Protein AF-A0A3M1YW99-F1 (afdb_monomer_lite)

pLDDT: mean 87.73, std 12.82, range [47.09, 98.75]

Foldseek 3Di:
DVVVVVVVVVVVVPVVVVVVVVPPDDDDDDDDDAAADDPCNDPQQQQDDWDDDPQKIKRDHPCQCVQDDPQANGWIWIDGNVLVVVQVPDPDDDHHYTDIDGHHDDPCPDD

Secondary structure (DSSP, 8-state):
-HHHHHHHHHHHHHHHHHHHTTS-PPPP-------B-SGGGSGGG-EEEEEEETTEEEEEES-GGGG--TT-SEEEEEEEHHHHHHHHH-SSPPPB-PEEEEE--------

Radius of gyration: 24.54 Å; chains: 1; bounding box: 73×22×50 Å

Structure (mmCIF, N/CA/C/O backbone):
data_AF-A0A3M1YW99-F1
#
_entry.id   AF-A0A3M1YW99-F1
#
loop_
_atom_site.group_PDB
_atom_site.id
_atom_site.type_symbol
_atom_site.label_atom_id
_atom_site.label_alt_id
_atom_site.label_comp_id
_atom_site.label_asym_id
_atom_site.label_entity_id
_atom_site.label_seq_id
_atom_site.pdbx_PDB_ins_code
_atom_site.Cartn_x
_atom_site.Cartn_y
_atom_site.Cartn_z
_atom_site.occupancy
_atom_site.B_iso_or_equiv
_atom_site.auth_seq_id
_atom_site.auth_comp_id
_atom_site.auth_asym_id
_atom_site.auth_atom_id
_atom_site.pdbx_PDB_model_num
ATOM 1 N N . MET A 1 1 ? -63.601 12.132 16.369 1.00 68.62 1 MET A N 1
ATOM 2 C CA . MET A 1 1 ? -62.369 11.881 17.157 1.00 68.62 1 MET A CA 1
ATOM 3 C C . MET A 1 1 ? -61.505 10.776 16.558 1.00 68.62 1 MET A C 1
ATOM 5 O O . MET A 1 1 ? -60.340 11.041 16.300 1.00 68.62 1 MET A O 1
ATOM 9 N N . LEU A 1 2 ? -62.066 9.606 16.233 1.00 75.00 2 LEU A N 1
ATOM 10 C CA . LEU A 1 2 ? -61.324 8.434 15.735 1.00 75.00 2 LEU A CA 1
ATOM 11 C C . LEU A 1 2 ? -60.402 8.700 14.522 1.00 75.00 2 LEU A C 1
ATOM 13 O O . LEU A 1 2 ? -59.249 8.294 14.522 1.00 75.00 2 LEU A O 1
ATOM 17 N N . ARG A 1 3 ? -60.858 9.473 13.526 1.00 73.31 3 ARG A N 1
ATOM 18 C CA . ARG A 1 3 ? -60.071 9.802 12.319 1.00 73.31 3 ARG A CA 1
ATOM 19 C C . ARG A 1 3 ? -58.849 10.697 12.592 1.00 73.31 3 ARG A C 1
ATOM 21 O O . ARG A 1 3 ? -57.846 10.569 11.905 1.00 73.31 3 ARG A O 1
ATOM 28 N N . LYS A 1 4 ? -58.919 11.575 13.604 1.00 69.69 4 LYS A N 1
ATOM 29 C CA . LYS A 1 4 ? -57.781 12.412 14.035 1.00 69.69 4 LYS A CA 1
ATOM 30 C C . LYS A 1 4 ? -56.758 11.593 14.829 1.00 69.69 4 LYS A C 1
ATOM 32 O O . LYS A 1 4 ? -55.565 11.775 14.637 1.00 69.69 4 LYS A O 1
ATOM 37 N N . VAL A 1 5 ? -57.236 10.662 15.659 1.00 75.94 5 VAL A N 1
ATOM 38 C CA . VAL A 1 5 ? -56.394 9.712 16.410 1.00 75.94 5 VAL A CA 1
ATOM 39 C C . VAL A 1 5 ? -55.662 8.761 15.460 1.00 75.94 5 VAL A C 1
ATOM 41 O O . VAL A 1 5 ? -54.467 8.546 15.610 1.00 75.94 5 VAL A O 1
ATOM 44 N N . MET A 1 6 ? -56.348 8.262 14.429 1.00 74.25 6 MET A N 1
ATOM 45 C CA . MET A 1 6 ? -55.749 7.395 13.413 1.00 74.25 6 MET A CA 1
ATOM 46 C C . MET A 1 6 ? -54.696 8.126 12.567 1.00 74.25 6 MET A C 1
ATOM 48 O O . MET A 1 6 ? -53.643 7.565 12.296 1.00 74.25 6 MET A O 1
ATOM 52 N N . LEU A 1 7 ? -54.935 9.392 12.202 1.00 75.31 7 LEU A N 1
ATOM 53 C CA . LEU A 1 7 ? -53.951 10.207 11.479 1.00 75.31 7 LEU A CA 1
ATOM 54 C C . LEU A 1 7 ? -52.685 10.461 12.318 1.00 75.31 7 LEU A C 1
ATOM 56 O O . LEU A 1 7 ? -51.580 10.343 11.803 1.00 75.31 7 LEU A O 1
ATOM 60 N N . LEU A 1 8 ? -52.842 10.756 13.613 1.00 73.06 8 LEU A N 1
ATOM 61 C CA . LEU A 1 8 ? -51.723 10.910 14.551 1.00 73.06 8 LEU A CA 1
ATOM 62 C C . LEU A 1 8 ? -50.926 9.612 14.724 1.00 73.06 8 LEU A C 1
ATOM 64 O O . LEU A 1 8 ? -49.703 9.660 14.749 1.00 73.06 8 LEU A O 1
ATOM 68 N N . LEU A 1 9 ? -51.603 8.462 14.786 1.00 76.50 9 LEU A N 1
ATOM 69 C CA . LEU A 1 9 ? -50.957 7.148 14.854 1.00 76.50 9 LEU A CA 1
ATOM 70 C C . LEU A 1 9 ? -50.152 6.827 13.593 1.00 76.50 9 LEU A C 1
ATOM 72 O O . LEU A 1 9 ? -49.054 6.304 13.718 1.00 76.50 9 LEU A O 1
ATOM 76 N N . VAL A 1 10 ? -50.657 7.166 12.402 1.00 77.94 10 VAL A N 1
ATOM 77 C CA . VAL A 1 10 ? -49.908 6.977 11.147 1.00 77.94 10 VAL A CA 1
ATOM 78 C C . VAL A 1 10 ? -48.692 7.900 11.088 1.00 77.94 10 VAL A C 1
ATOM 80 O O . VAL A 1 10 ? -47.616 7.445 10.723 1.00 77.94 10 VAL A O 1
ATOM 83 N N . ILE A 1 11 ? -48.829 9.168 11.489 1.00 75.69 11 ILE A N 1
ATOM 84 C CA . ILE A 1 11 ? -47.690 10.097 11.549 1.00 75.69 11 ILE A CA 1
ATOM 85 C C . ILE A 1 11 ? -46.630 9.562 12.520 1.00 75.69 11 ILE A C 1
ATOM 87 O O . ILE A 1 11 ? -45.468 9.469 12.144 1.00 75.69 11 ILE A O 1
ATOM 91 N N . LEU A 1 12 ? -47.036 9.123 13.715 1.00 74.31 12 LEU A N 1
ATOM 92 C CA . LEU A 1 12 ? -46.130 8.548 14.711 1.00 74.31 12 LEU A CA 1
ATOM 93 C C . LEU A 1 12 ? -45.457 7.256 14.208 1.00 74.31 12 LEU A C 1
ATOM 95 O O . LEU A 1 12 ? -44.262 7.072 14.424 1.00 74.31 12 LEU A O 1
ATOM 99 N N . LEU A 1 13 ? -46.193 6.390 13.499 1.00 77.06 13 LEU A N 1
ATOM 100 C CA . LEU A 1 13 ? -45.649 5.158 12.910 1.00 77.06 13 LEU A CA 1
ATOM 101 C C . LEU A 1 13 ? -44.583 5.429 11.843 1.00 77.06 13 LEU A C 1
ATOM 103 O O . LEU A 1 13 ? -43.712 4.592 11.638 1.00 77.06 13 LEU A O 1
ATOM 107 N N . VAL A 1 14 ? -44.671 6.563 11.146 1.00 71.12 14 VAL A N 1
ATOM 108 C CA . VAL A 1 14 ? -43.747 6.919 10.062 1.00 71.12 14 VAL A CA 1
ATOM 109 C C . VAL A 1 14 ? -42.545 7.708 1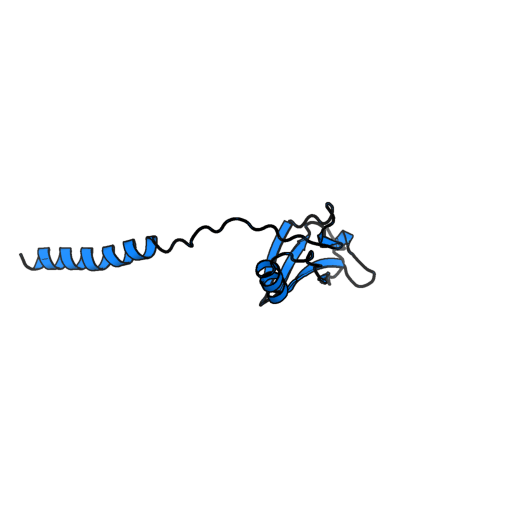0.587 1.00 71.12 14 VAL A C 1
ATOM 111 O O . VAL A 1 14 ? -41.430 7.493 10.123 1.00 71.12 14 VAL A O 1
ATOM 114 N N . THR A 1 15 ? -42.725 8.591 11.573 1.00 70.25 15 THR A N 1
ATOM 115 C CA . THR A 1 15 ? -41.638 9.465 12.048 1.00 70.25 15 THR A CA 1
ATOM 116 C C . THR A 1 15 ? -40.654 8.770 12.988 1.00 70.25 15 THR A C 1
ATOM 118 O O . THR A 1 15 ? -39.474 9.096 12.965 1.00 70.25 15 THR A O 1
ATOM 121 N N . VAL A 1 16 ? -41.101 7.807 13.802 1.00 69.44 16 VAL A N 1
ATOM 122 C CA . VAL A 1 16 ? -40.232 7.091 14.760 1.00 69.44 16 VAL A CA 1
ATOM 123 C C . VAL A 1 16 ? -39.128 6.265 14.073 1.00 69.44 16 VAL A C 1
ATOM 125 O O . VAL A 1 16 ? -37.967 6.448 14.437 1.00 69.44 16 VAL A O 1
ATOM 128 N N . PRO A 1 17 ? -39.415 5.411 13.068 1.00 71.00 17 PRO A N 1
ATOM 129 C CA . PRO A 1 17 ? -38.362 4.673 12.367 1.00 71.00 17 PRO A CA 1
ATOM 130 C C . PRO A 1 17 ? -37.458 5.580 11.523 1.00 71.00 17 PRO A C 1
ATOM 132 O O . PRO A 1 17 ? -36.286 5.266 11.352 1.00 71.00 17 PRO A O 1
ATOM 135 N N . PHE A 1 18 ? -37.969 6.714 11.028 1.00 66.62 18 PHE A N 1
ATOM 136 C CA . PHE A 1 18 ? -37.164 7.673 10.268 1.00 66.62 18 PHE A CA 1
ATOM 137 C C . PHE A 1 18 ? -36.116 8.374 11.142 1.00 66.62 18 PHE A C 1
ATOM 139 O O . PHE A 1 18 ? -34.983 8.532 10.709 1.00 66.62 18 PHE A O 1
ATOM 146 N N . VAL A 1 19 ? -36.468 8.752 12.377 1.00 68.69 19 VAL A N 1
ATOM 147 C CA . VAL A 1 19 ? -35.521 9.356 13.332 1.00 68.69 19 VAL A CA 1
ATOM 148 C C . VAL A 1 19 ? -34.531 8.316 13.862 1.00 68.69 19 VAL A C 1
ATOM 150 O O . VAL A 1 19 ? -33.341 8.595 13.916 1.00 68.69 19 VAL A O 1
ATOM 153 N N . ALA A 1 20 ? -34.988 7.100 14.180 1.00 66.25 20 ALA A N 1
ATOM 154 C CA . ALA A 1 20 ? -34.103 6.030 14.649 1.00 66.25 20 ALA A CA 1
ATOM 155 C C . ALA A 1 20 ? -33.060 5.604 13.597 1.00 66.25 20 ALA A C 1
ATOM 157 O O . ALA A 1 20 ? -31.956 5.218 13.956 1.00 66.25 20 ALA A O 1
ATOM 158 N N . ALA A 1 21 ? -33.385 5.706 12.305 1.00 65.44 21 ALA A N 1
ATOM 159 C CA . ALA A 1 21 ? -32.444 5.428 11.220 1.00 65.44 21 ALA A CA 1
ATOM 160 C C . ALA A 1 21 ? -31.394 6.539 11.006 1.00 65.44 21 ALA A C 1
ATOM 162 O O . ALA A 1 21 ? -30.439 6.324 10.267 1.00 65.44 21 ALA A O 1
ATOM 163 N N . GLN A 1 22 ? -31.569 7.726 11.603 1.00 65.62 22 GLN A N 1
ATOM 164 C CA . GLN A 1 22 ? -30.612 8.834 11.477 1.00 65.62 22 GLN A CA 1
ATOM 165 C C . GLN A 1 22 ? -29.477 8.786 12.508 1.00 65.62 22 GLN A C 1
ATOM 167 O O . GLN A 1 22 ? -28.457 9.430 12.281 1.00 65.62 22 GLN A O 1
ATOM 172 N N . ASP A 1 23 ? -29.627 8.015 13.589 1.00 64.50 23 ASP A N 1
ATOM 173 C CA . ASP A 1 23 ? -28.605 7.859 14.639 1.00 64.50 23 ASP A CA 1
ATOM 174 C C . ASP A 1 23 ? -27.558 6.774 14.324 1.00 64.50 23 ASP A C 1
ATOM 176 O O . ASP A 1 23 ? -26.610 6.598 15.081 1.00 64.50 23 ASP A O 1
ATOM 180 N N . ASP A 1 24 ? -27.681 6.074 13.193 1.00 72.50 24 ASP A N 1
ATOM 181 C CA . ASP A 1 24 ? -26.774 4.987 12.786 1.00 72.50 24 ASP A CA 1
ATOM 182 C C . ASP A 1 24 ? -25.518 5.508 12.053 1.00 72.50 24 ASP A C 1
ATOM 184 O O . ASP A 1 24 ? -24.955 4.852 11.172 1.00 72.50 24 ASP A O 1
ATOM 188 N N . ALA A 1 25 ? -25.092 6.735 12.372 1.00 76.31 25 ALA A N 1
ATOM 189 C CA . ALA A 1 25 ? -23.830 7.253 11.867 1.00 76.31 25 ALA A CA 1
ATOM 190 C C . ALA A 1 25 ? -22.691 6.378 12.421 1.00 76.31 25 ALA A C 1
ATOM 192 O O . ALA A 1 25 ? -22.664 6.119 13.627 1.00 76.31 25 ALA A O 1
ATOM 193 N N . PRO A 1 26 ? -21.761 5.902 11.573 1.00 80.81 26 PRO A N 1
ATOM 194 C CA . PRO A 1 26 ? -20.651 5.093 12.049 1.00 80.81 26 PRO A CA 1
ATOM 195 C C . PRO A 1 26 ? -19.852 5.880 13.087 1.00 80.81 26 PRO A C 1
ATOM 197 O O . PRO A 1 26 ? -19.597 7.072 12.910 1.00 80.81 26 PRO A O 1
ATOM 200 N N . GLU A 1 27 ? -19.470 5.206 14.170 1.00 87.75 27 GLU A N 1
ATOM 201 C CA . GLU A 1 27 ? -18.633 5.801 15.205 1.00 87.75 27 GLU A CA 1
ATOM 202 C C . GLU A 1 27 ? -17.308 6.262 14.586 1.00 87.75 27 GLU A C 1
ATOM 204 O O . GLU A 1 27 ? -16.638 5.506 13.874 1.00 87.75 27 GLU A O 1
ATOM 209 N N . GLU A 1 28 ? -16.939 7.521 14.828 1.00 89.88 28 GLU A N 1
ATOM 210 C CA . GLU A 1 28 ? -15.650 8.035 14.384 1.00 89.88 28 GLU A CA 1
ATOM 211 C C . GLU A 1 28 ? -14.527 7.283 15.101 1.00 89.88 28 GLU A C 1
ATOM 213 O O . GLU A 1 28 ? -14.524 7.142 16.323 1.00 89.88 28 GLU A O 1
ATOM 218 N N . THR A 1 29 ? -13.544 6.820 14.334 1.00 88.81 29 THR A N 1
ATOM 219 C CA . THR A 1 29 ? -12.358 6.153 14.871 1.00 88.81 29 THR A CA 1
ATOM 220 C C . THR A 1 29 ? -11.132 7.046 14.675 1.00 88.81 29 THR A C 1
ATOM 222 O O . THR A 1 29 ? -11.037 7.735 13.653 1.00 88.81 29 THR A O 1
ATOM 225 N N . PRO A 1 30 ? -10.186 7.074 15.632 1.00 91.62 30 PRO A N 1
ATOM 226 C CA . PRO A 1 30 ? -8.945 7.815 15.461 1.00 91.62 30 PRO A CA 1
ATOM 227 C C . PRO A 1 30 ? -8.145 7.256 14.280 1.00 91.62 30 PRO A C 1
ATOM 229 O O . PRO A 1 30 ? -8.102 6.051 14.049 1.00 91.62 30 PRO A O 1
ATOM 232 N N . VAL A 1 31 ? -7.470 8.137 13.541 1.00 92.62 31 VAL A N 1
ATOM 233 C CA . VAL A 1 31 ? -6.605 7.717 12.433 1.00 92.62 31 VAL A CA 1
ATOM 234 C C . VAL A 1 31 ? -5.391 6.973 12.985 1.00 92.62 31 VAL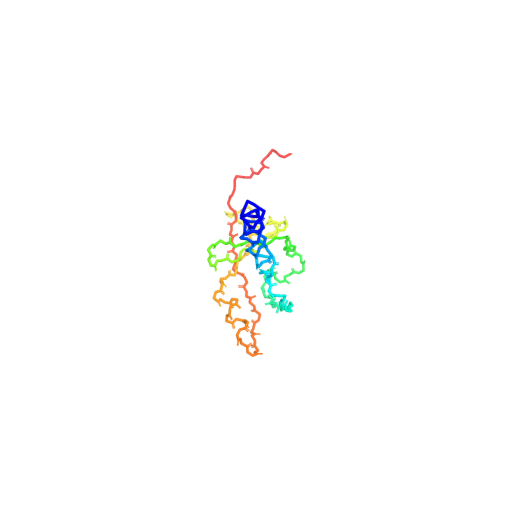 A C 1
ATOM 236 O O . VAL A 1 31 ? -4.661 7.500 13.826 1.00 92.62 31 VAL A O 1
ATOM 239 N N . THR A 1 32 ? -5.148 5.774 12.465 1.00 93.56 32 THR A N 1
ATOM 240 C CA . THR A 1 32 ? -3.937 4.992 12.725 1.00 93.56 32 THR A CA 1
ATOM 241 C C . THR A 1 32 ? -3.054 5.008 11.486 1.00 93.56 32 THR A C 1
ATOM 243 O O . THR A 1 32 ? -3.506 4.673 10.392 1.00 93.56 32 THR A O 1
ATOM 246 N N . PHE A 1 33 ? -1.794 5.403 11.656 1.00 94.88 33 PHE A N 1
ATOM 247 C CA . PHE A 1 33 ? -0.810 5.346 10.581 1.00 94.88 33 PHE A CA 1
ATOM 248 C C . PHE A 1 33 ? -0.295 3.914 10.419 1.00 94.88 33 PHE A C 1
ATOM 250 O O . PHE A 1 33 ? 0.093 3.266 11.392 1.00 94.88 33 PHE A O 1
ATOM 257 N N . ILE A 1 34 ? -0.302 3.436 9.177 1.00 96.25 34 ILE A N 1
ATOM 258 C CA . ILE A 1 34 ? 0.319 2.174 8.780 1.00 96.25 34 ILE A CA 1
ATOM 259 C C . ILE A 1 34 ? 1.623 2.533 8.078 1.00 96.25 34 ILE A C 1
ATOM 261 O O . ILE A 1 34 ? 1.601 3.158 7.017 1.00 96.25 34 ILE A O 1
ATOM 265 N N . GLU A 1 35 ? 2.747 2.169 8.688 1.00 97.50 35 GLU A N 1
ATOM 266 C CA . GLU A 1 35 ? 4.067 2.393 8.111 1.00 97.50 35 GLU A CA 1
ATOM 267 C C . GLU A 1 35 ? 4.278 1.439 6.935 1.00 97.50 35 GLU A C 1
ATOM 269 O O . GLU A 1 35 ? 4.023 0.234 7.033 1.00 97.50 35 GLU A O 1
ATOM 274 N N . LEU A 1 36 ? 4.750 1.985 5.816 1.00 97.94 36 LEU A N 1
ATOM 275 C CA . LEU A 1 36 ? 5.079 1.215 4.622 1.00 97.94 36 LEU A CA 1
ATOM 276 C C . LEU A 1 36 ? 6.595 1.071 4.483 1.00 97.94 36 LEU A C 1
ATOM 278 O O . LEU A 1 36 ? 7.366 1.944 4.878 1.00 97.94 36 LEU A O 1
ATOM 282 N N . ALA A 1 37 ? 7.017 -0.010 3.839 1.00 98.19 37 ALA A N 1
ATOM 283 C CA . ALA A 1 37 ? 8.376 -0.236 3.375 1.00 98.19 37 ALA A CA 1
ATOM 284 C C . ALA A 1 37 ? 8.408 -0.555 1.872 1.00 98.19 37 ALA A C 1
ATOM 286 O O . ALA A 1 37 ? 7.392 -0.850 1.238 1.00 98.19 37 ALA A O 1
ATOM 287 N N . GLY A 1 38 ? 9.612 -0.510 1.299 1.00 96.38 38 GLY A N 1
ATOM 288 C CA . GLY A 1 38 ? 9.834 -0.774 -0.121 1.00 96.38 38 GLY A CA 1
ATOM 289 C C . GLY A 1 38 ? 9.408 0.387 -1.032 1.00 96.38 38 GLY A C 1
ATOM 290 O O . GLY A 1 38 ? 9.243 1.510 -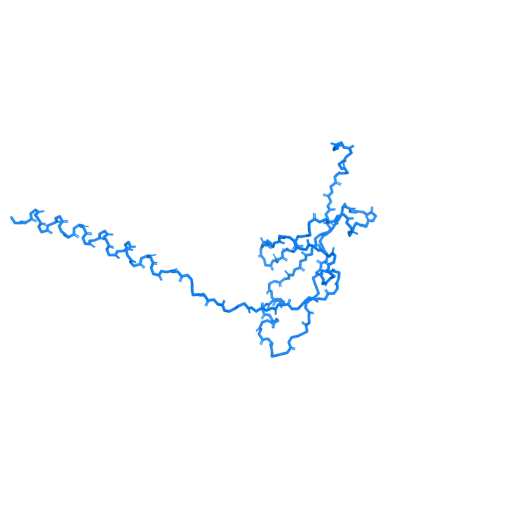0.556 1.00 96.38 38 GLY A O 1
ATOM 291 N N . PRO A 1 39 ? 9.225 0.132 -2.341 1.00 95.38 39 PRO A N 1
ATOM 292 C CA . PRO A 1 39 ? 8.988 1.188 -3.331 1.00 95.38 39 PRO A CA 1
ATOM 293 C C . PRO A 1 39 ? 7.744 2.040 -3.058 1.00 95.38 39 PRO A C 1
ATOM 295 O O . PRO A 1 39 ? 7.745 3.235 -3.323 1.00 95.38 39 PRO A O 1
ATOM 298 N N . ALA A 1 40 ? 6.697 1.451 -2.473 1.00 95.62 40 ALA A N 1
ATOM 299 C CA . ALA A 1 40 ? 5.467 2.160 -2.115 1.00 95.62 40 ALA A CA 1
ATOM 300 C C . ALA A 1 40 ? 5.638 3.161 -0.952 1.00 95.62 40 ALA A C 1
ATOM 302 O O . ALA A 1 40 ? 4.766 4.000 -0.745 1.00 95.62 40 ALA A O 1
ATOM 303 N N . ALA A 1 41 ? 6.736 3.068 -0.193 1.00 96.38 41 ALA A N 1
ATOM 304 C CA . ALA A 1 41 ? 7.081 4.001 0.881 1.00 96.38 41 ALA A CA 1
ATOM 305 C C . ALA A 1 41 ? 7.944 5.177 0.396 1.00 96.38 41 ALA A C 1
ATOM 307 O O . ALA A 1 41 ? 8.241 6.099 1.160 1.00 96.38 41 ALA A O 1
ATOM 308 N N . GLU A 1 42 ? 8.390 5.148 -0.861 1.00 94.38 42 GLU A N 1
ATOM 309 C CA . GLU A 1 42 ? 9.159 6.240 -1.437 1.00 94.38 42 GLU A CA 1
ATOM 310 C C . GLU A 1 42 ? 8.275 7.481 -1.576 1.00 94.38 42 GLU A C 1
ATOM 312 O O . GLU A 1 42 ? 7.123 7.409 -1.997 1.00 94.38 42 GLU A O 1
ATOM 317 N N . ARG A 1 43 ? 8.828 8.657 -1.261 1.00 89.44 43 ARG A N 1
ATOM 318 C CA . ARG A 1 43 ? 8.106 9.933 -1.400 1.00 89.44 43 ARG A CA 1
ATOM 319 C C . ARG A 1 43 ? 7.575 10.146 -2.821 1.00 89.44 43 ARG A C 1
ATOM 321 O O . ARG A 1 43 ? 6.522 10.748 -2.996 1.00 89.44 43 ARG A O 1
ATOM 328 N N . ASP A 1 44 ? 8.310 9.648 -3.807 1.00 89.88 44 ASP A N 1
ATOM 329 C CA . ASP A 1 44 ? 8.007 9.823 -5.223 1.00 89.88 44 ASP A CA 1
ATOM 330 C C . ASP A 1 44 ? 7.034 8.734 -5.744 1.00 89.88 44 ASP A C 1
ATOM 332 O O . ASP A 1 44 ? 6.731 8.700 -6.932 1.00 89.88 44 ASP A O 1
ATOM 3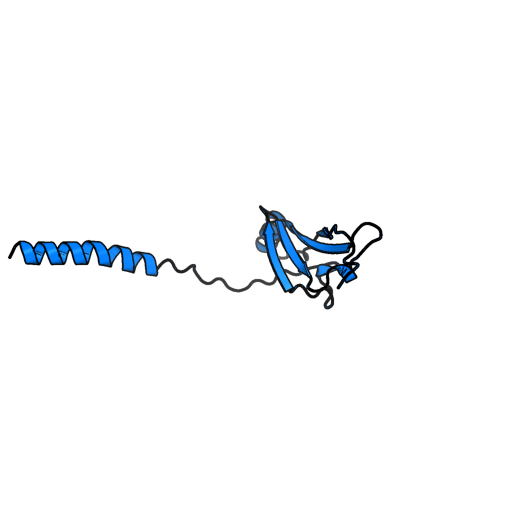36 N N . ALA A 1 45 ? 6.508 7.858 -4.868 1.00 91.69 45 ALA A N 1
ATOM 337 C CA . ALA A 1 45 ? 5.501 6.860 -5.238 1.00 91.69 45 ALA A CA 1
ATOM 338 C C . ALA A 1 45 ? 4.129 7.461 -5.566 1.00 91.69 45 ALA A C 1
ATOM 340 O O . ALA A 1 45 ? 3.348 6.834 -6.279 1.00 91.69 45 ALA A O 1
ATOM 341 N N . GLU A 1 46 ? 3.836 8.664 -5.056 1.00 91.75 46 GLU A N 1
ATOM 342 C CA . GLU A 1 46 ? 2.644 9.449 -5.408 1.00 91.75 46 GLU A CA 1
ATOM 343 C C . GLU A 1 46 ? 1.340 8.622 -5.363 1.00 91.75 46 GLU A C 1
ATOM 345 O O . GLU A 1 46 ? 0.560 8.587 -6.319 1.00 91.75 46 GLU A O 1
ATOM 350 N N . ILE A 1 47 ? 1.104 7.913 -4.248 1.00 95.38 47 ILE A N 1
ATOM 351 C CA . ILE A 1 47 ? -0.146 7.167 -4.031 1.00 95.38 47 ILE A CA 1
ATOM 352 C C . ILE A 1 47 ? -1.307 8.162 -3.967 1.00 95.38 47 ILE A C 1
ATOM 354 O O . ILE A 1 47 ? -1.419 8.947 -3.027 1.00 95.38 47 ILE A O 1
ATOM 358 N N . SER A 1 48 ? -2.176 8.117 -4.972 1.00 94.12 48 SER A N 1
ATOM 359 C CA . SER A 1 48 ? -3.281 9.065 -5.150 1.00 94.12 48 SER A CA 1
ATOM 360 C C . SER A 1 48 ? -4.650 8.442 -4.888 1.00 94.12 48 SER A C 1
ATOM 362 O O . SER A 1 48 ? -5.627 9.159 -4.666 1.00 94.12 48 SER A O 1
ATOM 364 N N . SER A 1 49 ? -4.746 7.110 -4.895 1.00 95.88 49 SER A N 1
ATOM 365 C CA . SER A 1 49 ? -6.006 6.410 -4.658 1.00 95.88 49 SER A CA 1
ATOM 366 C C . SER A 1 49 ? -5.817 5.073 -3.946 1.00 95.88 49 SER A C 1
ATOM 368 O O . SER A 1 49 ? -4.780 4.419 -4.068 1.00 95.88 49 SER A O 1
ATOM 370 N N . LEU A 1 50 ? -6.856 4.674 -3.211 1.00 97.56 50 LEU A N 1
ATOM 371 C CA . LEU A 1 50 ? -6.969 3.409 -2.496 1.00 97.56 50 LEU A CA 1
ATOM 372 C C . LEU A 1 50 ? -8.274 2.723 -2.903 1.00 97.56 50 LEU A C 1
ATOM 374 O O . LEU A 1 50 ? -9.335 3.350 -2.875 1.00 97.56 50 LEU A O 1
ATOM 378 N N . ALA A 1 51 ? -8.213 1.441 -3.258 1.00 97.56 51 ALA A N 1
ATOM 379 C CA . ALA A 1 51 ? -9.392 0.684 -3.673 1.00 97.56 51 ALA A CA 1
ATOM 380 C C . ALA A 1 51 ? -9.344 -0.765 -3.185 1.00 97.56 51 ALA A C 1
ATOM 382 O O . ALA A 1 51 ? -8.325 -1.436 -3.306 1.00 97.56 51 ALA A O 1
ATOM 383 N N . TRP A 1 52 ? -10.468 -1.273 -2.681 1.00 98.06 52 TRP A N 1
ATOM 384 C CA . TRP A 1 52 ? -10.596 -2.678 -2.298 1.00 98.06 52 TRP A CA 1
ATOM 385 C C . TRP A 1 52 ? -11.000 -3.551 -3.491 1.00 98.06 52 TRP A C 1
ATOM 387 O O . TRP A 1 52 ? -11.941 -3.229 -4.219 1.00 98.06 52 TRP A O 1
ATOM 397 N N . TYR A 1 53 ? -10.335 -4.694 -3.644 1.00 97.25 53 TYR A N 1
ATOM 398 C CA . TYR A 1 53 ? -10.722 -5.793 -4.524 1.00 97.25 53 TYR A CA 1
ATOM 399 C C . TYR A 1 53 ? -10.701 -7.101 -3.728 1.00 97.25 53 TYR A C 1
ATOM 401 O O . TYR A 1 53 ? -9.645 -7.684 -3.488 1.00 97.25 53 TYR A O 1
ATOM 409 N N . GLY A 1 54 ? -11.878 -7.548 -3.281 1.00 97.81 54 GLY A N 1
ATOM 410 C CA . GLY A 1 54 ? -11.966 -8.647 -2.317 1.00 97.81 54 GLY A CA 1
ATOM 411 C C . GLY A 1 54 ? -11.218 -8.290 -1.032 1.00 97.81 54 GLY A C 1
ATOM 412 O O . GLY A 1 54 ? -11.438 -7.220 -0.470 1.00 97.81 54 GLY A O 1
ATOM 413 N N . ASP A 1 55 ? -10.307 -9.163 -0.610 1.00 98.56 55 ASP A N 1
ATOM 414 C CA . ASP A 1 55 ? -9.454 -8.956 0.565 1.00 98.56 55 ASP A CA 1
ATOM 415 C C . ASP A 1 55 ? -8.105 -8.298 0.226 1.00 98.56 55 ASP A C 1
ATOM 417 O O . ASP A 1 55 ? -7.175 -8.346 1.022 1.00 98.56 55 ASP A O 1
ATOM 421 N N . THR A 1 56 ? -7.978 -7.660 -0.940 1.00 98.56 56 THR A N 1
ATOM 422 C CA . THR A 1 56 ? -6.778 -6.911 -1.326 1.00 98.56 56 THR A CA 1
ATOM 423 C C . THR A 1 56 ? -7.076 -5.415 -1.383 1.00 98.56 56 THR A C 1
ATOM 425 O O . THR A 1 56 ? -7.985 -4.985 -2.096 1.00 98.56 56 THR A O 1
ATOM 428 N N . LEU A 1 57 ? -6.278 -4.611 -0.684 1.00 98.62 57 LEU A N 1
ATOM 429 C CA . LEU A 1 57 ? -6.241 -3.161 -0.835 1.00 98.62 57 LEU A CA 1
ATOM 430 C C . LEU A 1 57 ? -5.225 -2.800 -1.918 1.00 98.62 57 LEU A C 1
ATOM 432 O O . LEU A 1 57 ? -4.033 -3.039 -1.747 1.00 98.62 57 LEU A O 1
ATOM 436 N N . LEU A 1 58 ? -5.679 -2.209 -3.019 1.00 98.38 58 LEU A N 1
ATOM 437 C CA . LEU A 1 58 ? -4.809 -1.609 -4.024 1.00 98.38 58 LEU A CA 1
ATOM 438 C C . LEU A 1 58 ? -4.419 -0.190 -3.613 1.00 98.38 58 LEU A C 1
ATOM 440 O O . LEU A 1 58 ? -5.275 0.619 -3.255 1.00 98.38 58 LEU A O 1
ATOM 444 N N . LEU A 1 59 ? -3.130 0.103 -3.748 1.00 98.06 59 LEU A N 1
ATOM 445 C CA . LEU A 1 59 ? -2.527 1.420 -3.619 1.00 98.06 59 LEU A CA 1
ATOM 446 C C . LEU A 1 59 ? -2.134 1.876 -5.027 1.00 98.06 59 LEU A C 1
ATOM 448 O O . LEU A 1 59 ? -1.196 1.348 -5.633 1.00 98.06 59 LEU A O 1
ATOM 452 N N . MET A 1 60 ? -2.901 2.818 -5.569 1.00 96.88 60 MET A N 1
ATOM 453 C CA . MET A 1 60 ? -2.757 3.281 -6.945 1.00 96.88 60 MET A CA 1
ATOM 454 C C . MET A 1 60 ? -1.906 4.546 -6.979 1.00 96.88 60 MET A C 1
ATOM 456 O O . MET A 1 60 ? -2.244 5.565 -6.372 1.00 96.88 60 MET A O 1
ATOM 460 N N . THR A 1 61 ? -0.799 4.457 -7.702 1.00 95.00 61 THR A N 1
ATOM 461 C CA . THR A 1 61 ? 0.104 5.572 -7.982 1.00 95.00 61 THR A CA 1
ATOM 462 C C . THR A 1 61 ? -0.539 6.489 -9.027 1.00 95.00 61 THR A C 1
ATOM 464 O O . THR A 1 61 ? -1.251 6.023 -9.920 1.00 95.00 61 THR A O 1
ATOM 467 N N . GLU A 1 62 ? -0.309 7.799 -8.934 1.00 94.25 62 GLU A N 1
ATOM 468 C CA . GLU A 1 62 ? -0.701 8.748 -9.988 1.00 94.25 62 GLU A CA 1
ATOM 469 C C . GLU A 1 62 ? 0.056 8.470 -11.299 1.00 94.25 62 GLU A C 1
ATOM 471 O O . GLU A 1 62 ? -0.529 8.500 -12.382 1.00 94.25 62 GLU A O 1
ATOM 476 N N . ASN A 1 63 ? 1.341 8.113 -11.187 1.00 93.69 63 ASN A N 1
ATOM 477 C CA . ASN A 1 63 ? 2.256 7.894 -12.305 1.00 93.69 63 ASN A CA 1
ATOM 478 C C . ASN A 1 63 ? 2.797 6.447 -12.343 1.00 93.69 63 ASN A C 1
ATOM 480 O O . ASN A 1 63 ? 3.989 6.226 -12.128 1.00 93.69 63 ASN A O 1
ATOM 484 N N . PRO A 1 64 ? 1.981 5.421 -12.662 1.00 93.38 64 PRO A N 1
ATOM 485 C CA . PRO A 1 64 ? 2.399 4.015 -12.564 1.00 93.38 64 PRO A CA 1
ATOM 486 C C . PRO A 1 64 ? 3.541 3.622 -13.505 1.00 93.38 64 PRO A C 1
ATOM 488 O O . PRO A 1 64 ? 4.242 2.642 -13.251 1.00 93.38 64 PRO A O 1
ATOM 491 N N . PHE A 1 65 ? 3.753 4.375 -14.586 1.00 92.69 65 PHE A N 1
ATOM 492 C CA . PHE A 1 65 ? 4.785 4.102 -15.587 1.00 92.69 65 PHE A CA 1
ATOM 493 C C . PHE A 1 65 ? 6.218 4.284 -15.061 1.00 92.69 65 PHE A C 1
ATOM 495 O O . PHE A 1 65 ? 7.149 3.771 -15.685 1.00 92.69 65 PHE A O 1
ATOM 502 N N . ILE A 1 66 ? 6.423 4.987 -13.938 1.00 91.44 66 ILE A N 1
ATOM 503 C CA . ILE A 1 66 ? 7.759 5.138 -13.331 1.00 91.44 66 ILE A CA 1
ATOM 504 C C . ILE A 1 66 ? 8.299 3.799 -12.813 1.00 91.44 66 ILE A C 1
ATOM 506 O O . ILE A 1 66 ? 9.508 3.593 -12.782 1.00 91.44 66 ILE A O 1
ATOM 510 N N . TYR A 1 67 ? 7.396 2.864 -12.500 1.00 92.50 67 TYR A N 1
ATOM 511 C CA . TYR A 1 67 ? 7.698 1.501 -12.065 1.00 92.50 67 TYR A CA 1
ATOM 512 C C . TYR A 1 67 ? 7.653 0.481 -13.209 1.00 92.50 67 TYR A C 1
ATOM 514 O O . TYR A 1 67 ? 7.550 -0.719 -12.966 1.00 92.50 67 TYR A O 1
ATOM 522 N N . ARG A 1 68 ? 7.678 0.924 -14.472 1.00 91.62 68 ARG A N 1
ATOM 523 C CA . ARG A 1 68 ? 7.579 -0.002 -15.604 1.00 91.62 68 ARG A CA 1
ATOM 524 C C . ARG A 1 68 ? 8.794 -0.926 -15.696 1.00 91.62 68 ARG A C 1
ATOM 526 O O . ARG A 1 68 ? 9.940 -0.496 -15.568 1.00 91.62 68 ARG A O 1
ATOM 533 N N . GLU A 1 69 ? 8.535 -2.174 -16.050 1.00 90.50 69 GLU A N 1
ATOM 534 C CA . GLU A 1 69 ? 9.562 -3.141 -16.438 1.00 90.50 69 GLU A CA 1
ATOM 535 C C . GLU A 1 69 ? 9.384 -3.564 -17.900 1.00 90.50 69 GLU A C 1
ATOM 537 O O . GLU A 1 69 ? 8.499 -3.081 -18.601 1.00 90.50 69 GLU A O 1
ATOM 542 N N . ARG A 1 70 ? 10.245 -4.469 -18.386 1.00 87.69 70 ARG A N 1
ATOM 543 C CA . ARG A 1 70 ? 10.275 -4.898 -19.794 1.00 87.69 70 ARG A CA 1
ATOM 544 C C . ARG A 1 70 ? 8.913 -5.371 -20.319 1.00 87.69 70 ARG A C 1
ATOM 546 O O . ARG A 1 70 ? 8.613 -5.135 -21.486 1.00 87.69 70 ARG A O 1
ATOM 553 N N . ASP A 1 71 ? 8.124 -6.011 -19.459 1.00 89.50 71 ASP A N 1
ATOM 554 C CA . ASP A 1 71 ? 6.915 -6.739 -19.847 1.00 89.50 71 ASP A CA 1
ATOM 555 C C . ASP A 1 71 ? 5.617 -6.103 -19.304 1.00 89.50 71 ASP A C 1
ATOM 557 O O . ASP A 1 71 ? 4.555 -6.719 -19.381 1.00 89.50 71 ASP A O 1
ATOM 561 N N . ASN A 1 72 ? 5.666 -4.883 -18.754 1.00 92.31 72 ASN A N 1
ATOM 562 C CA . ASN A 1 72 ? 4.488 -4.165 -18.252 1.00 92.31 72 ASN A CA 1
ATOM 563 C C . ASN A 1 72 ? 4.529 -2.668 -18.623 1.00 92.31 72 ASN A C 1
ATOM 565 O O . ASN A 1 72 ? 5.564 -2.140 -19.026 1.00 92.31 72 ASN A O 1
ATOM 569 N N . VAL A 1 73 ? 3.391 -1.978 -18.509 1.00 92.75 73 VAL A N 1
ATOM 570 C CA . VAL A 1 73 ? 3.289 -0.527 -18.777 1.00 92.75 73 VAL A CA 1
ATOM 571 C C . VAL A 1 73 ? 3.393 0.323 -17.504 1.00 92.75 73 VAL A C 1
ATOM 573 O O . VAL A 1 73 ? 3.297 1.546 -17.563 1.00 92.75 73 VAL A O 1
ATOM 576 N N . GLY A 1 74 ? 3.590 -0.318 -16.352 1.00 93.69 74 GLY A N 1
ATOM 577 C CA . GLY A 1 74 ? 3.640 0.304 -15.037 1.00 93.69 74 GLY A CA 1
ATOM 578 C C . GLY A 1 74 ? 3.214 -0.659 -13.934 1.00 93.69 74 GLY A C 1
ATOM 579 O O . GLY A 1 74 ? 2.916 -1.829 -14.193 1.00 93.69 74 GLY A O 1
ATOM 580 N N . MET A 1 75 ? 3.158 -0.159 -12.702 1.00 94.75 75 MET A N 1
ATOM 581 C CA . MET A 1 75 ? 2.734 -0.943 -11.542 1.00 94.75 75 MET A CA 1
ATOM 582 C C . MET A 1 75 ? 1.865 -0.130 -10.584 1.00 94.75 75 MET A C 1
ATOM 584 O O . MET A 1 75 ? 2.068 1.069 -10.395 1.00 94.75 75 MET A O 1
ATOM 588 N N . PHE A 1 76 ? 0.935 -0.829 -9.942 1.00 96.31 76 PHE A N 1
ATOM 589 C CA . PHE A 1 76 ? 0.370 -0.442 -8.652 1.00 96.31 76 PHE A CA 1
ATOM 590 C C . PHE A 1 76 ? 0.980 -1.292 -7.545 1.00 96.31 76 PHE A C 1
ATOM 592 O O . PHE A 1 76 ? 1.793 -2.182 -7.802 1.00 96.31 76 PHE A O 1
ATOM 599 N N . PHE A 1 77 ? 0.551 -1.043 -6.315 1.00 98.00 77 PHE A N 1
ATOM 600 C CA . PHE A 1 77 ? 0.906 -1.869 -5.176 1.00 98.00 77 PHE A CA 1
ATOM 601 C C . PHE A 1 77 ? -0.339 -2.431 -4.502 1.00 98.00 77 PHE A C 1
ATOM 603 O O . PHE A 1 77 ? -1.451 -1.945 -4.712 1.00 98.00 77 PHE A O 1
ATOM 610 N N . ALA A 1 78 ? -0.158 -3.475 -3.705 1.00 98.50 78 ALA A N 1
ATOM 611 C CA . ALA A 1 78 ? -1.242 -4.117 -2.990 1.00 98.50 78 ALA A CA 1
ATOM 612 C C . ALA A 1 78 ? -0.816 -4.588 -1.600 1.00 98.50 78 ALA A C 1
ATOM 614 O O . ALA A 1 78 ? 0.307 -5.055 -1.414 1.00 98.50 78 ALA A O 1
ATOM 615 N N . LEU A 1 79 ? -1.749 -4.502 -0.660 1.00 98.75 79 LEU A N 1
ATOM 616 C CA . LEU A 1 79 ? -1.681 -5.129 0.656 1.00 98.75 79 LEU A CA 1
ATOM 617 C C . LEU A 1 79 ? -2.843 -6.104 0.797 1.00 98.75 79 LEU A C 1
ATOM 619 O O . LEU A 1 79 ? -3.949 -5.818 0.329 1.00 98.75 79 LEU A O 1
ATOM 623 N N . ASP A 1 80 ? -2.607 -7.233 1.450 1.00 98.56 80 ASP A N 1
ATOM 624 C CA . ASP A 1 80 ? -3.683 -8.148 1.795 1.00 98.56 80 ASP A CA 1
ATOM 625 C C . ASP A 1 80 ? -4.303 -7.720 3.138 1.00 98.56 80 ASP A C 1
ATOM 627 O O . ASP A 1 80 ? -3.655 -7.153 4.020 1.00 98.56 80 ASP A O 1
ATOM 631 N N . LYS A 1 81 ? -5.613 -7.918 3.273 1.00 98.62 81 LYS A N 1
ATOM 632 C CA . LYS A 1 81 ? -6.391 -7.456 4.426 1.00 98.62 81 LYS A CA 1
ATOM 633 C C . LYS A 1 81 ? -5.920 -8.089 5.730 1.00 98.62 81 LYS A C 1
ATOM 635 O O . LYS A 1 81 ? -5.955 -7.424 6.758 1.00 98.62 81 LYS A O 1
ATOM 640 N N . GLU A 1 82 ? -5.518 -9.356 5.683 1.00 98.50 82 GLU A N 1
ATOM 641 C CA . GLU A 1 82 ? -4.996 -10.080 6.845 1.00 98.50 82 GLU A CA 1
ATOM 642 C C . GLU A 1 82 ? -3.730 -9.405 7.382 1.00 98.50 82 GLU A C 1
ATOM 644 O O . GLU A 1 82 ? -3.702 -9.064 8.558 1.00 98.50 82 GLU A O 1
ATOM 649 N N . ASP A 1 83 ? -2.780 -9.044 6.512 1.00 98.50 83 ASP A N 1
ATOM 650 C CA . ASP A 1 83 ? -1.559 -8.326 6.906 1.00 98.50 83 ASP A CA 1
ATOM 651 C C . ASP A 1 83 ? -1.866 -6.975 7.573 1.00 98.50 83 ASP A C 1
ATOM 653 O O . ASP A 1 83 ? -1.222 -6.584 8.547 1.00 98.50 83 ASP A O 1
ATOM 657 N N . ILE A 1 84 ? -2.875 -6.252 7.070 1.00 98.38 84 ILE A N 1
ATOM 658 C CA . ILE A 1 84 ? -3.326 -4.985 7.667 1.00 98.38 84 ILE A CA 1
ATOM 659 C C . ILE A 1 84 ? -3.917 -5.227 9.061 1.00 98.38 84 ILE A C 1
ATOM 661 O O . ILE A 1 84 ? -3.644 -4.467 9.989 1.00 98.38 84 ILE A O 1
ATOM 665 N N . LEU A 1 85 ? -4.740 -6.263 9.224 1.00 98.12 85 LEU A N 1
ATOM 666 C CA . LEU A 1 85 ? -5.351 -6.588 10.512 1.00 98.12 85 LEU A CA 1
ATOM 667 C C . LEU A 1 85 ? -4.305 -7.055 11.531 1.00 98.12 85 LEU A C 1
ATOM 669 O O . LEU A 1 85 ? -4.359 -6.628 12.684 1.00 98.12 85 LEU A O 1
ATOM 673 N N . ASP A 1 86 ? -3.333 -7.853 11.098 1.00 98.31 86 ASP A N 1
ATOM 674 C CA . ASP A 1 86 ? -2.219 -8.306 11.927 1.00 98.31 86 ASP A CA 1
ATOM 675 C C . ASP A 1 86 ? -1.333 -7.131 12.362 1.00 98.31 86 ASP A C 1
ATOM 677 O O . ASP A 1 86 ? -0.975 -7.034 13.539 1.00 98.31 86 ASP A O 1
ATOM 681 N N . TYR A 1 87 ? -1.053 -6.182 11.457 1.00 98.31 87 TYR A N 1
ATOM 682 C CA . TYR A 1 87 ? -0.350 -4.935 11.783 1.00 98.31 87 TYR A CA 1
ATOM 683 C C . TYR A 1 87 ? -1.079 -4.148 12.879 1.00 98.31 87 TYR A C 1
ATOM 685 O O . TYR A 1 87 ? -0.461 -3.697 13.840 1.00 98.31 87 TYR A O 1
ATOM 693 N N . LEU A 1 88 ? -2.402 -3.997 12.758 1.00 97.19 88 LEU A N 1
ATOM 694 C CA . LEU A 1 88 ? -3.220 -3.240 13.711 1.00 97.19 88 LEU A CA 1
ATOM 695 C C . LEU A 1 88 ? -3.375 -3.940 15.071 1.00 97.19 88 LEU A C 1
ATOM 697 O O . LEU A 1 88 ? -3.647 -3.273 16.070 1.00 97.19 88 LEU A O 1
ATOM 701 N N . ALA A 1 89 ? -3.230 -5.265 15.120 1.00 97.56 89 ALA A N 1
ATOM 702 C CA . ALA A 1 89 ? -3.328 -6.048 16.349 1.00 97.56 89 ALA A CA 1
ATOM 703 C C . ALA A 1 89 ? -1.999 -6.148 17.121 1.00 97.56 89 ALA A C 1
ATOM 705 O O . ALA A 1 89 ? -2.002 -6.487 18.308 1.00 97.56 89 ALA A O 1
ATOM 706 N N . ALA A 1 90 ? -0.867 -5.885 16.467 1.00 97.31 90 ALA A N 1
ATOM 707 C CA . ALA A 1 90 ? 0.453 -5.994 17.071 1.00 97.31 90 ALA A CA 1
ATOM 708 C C . ALA A 1 90 ? 0.788 -4.792 17.972 1.00 97.31 90 ALA A C 1
ATOM 710 O O . ALA A 1 90 ? 0.447 -3.650 17.684 1.00 97.31 90 ALA A O 1
ATOM 711 N N . GLU A 1 91 ? 1.528 -5.040 19.058 1.00 96.56 91 GLU A N 1
ATOM 712 C CA . GLU A 1 91 ? 2.008 -3.976 19.956 1.00 96.56 91 GLU A CA 1
ATOM 713 C C . GLU A 1 91 ? 3.117 -3.131 19.307 1.00 96.56 91 GLU A C 1
ATOM 715 O O . GLU A 1 91 ? 3.189 -1.924 19.519 1.00 96.56 91 GLU A O 1
ATOM 720 N N . ASN A 1 92 ? 3.976 -3.772 18.508 1.00 96.12 92 ASN A N 1
ATOM 721 C CA . ASN A 1 92 ? 5.077 -3.144 17.776 1.00 96.12 92 ASN A CA 1
ATOM 722 C C . ASN A 1 92 ? 5.183 -3.790 16.385 1.00 96.12 92 ASN A C 1
ATOM 724 O O . ASN A 1 92 ? 6.007 -4.690 16.199 1.00 96.12 92 ASN A O 1
ATOM 728 N N . PRO A 1 93 ? 4.306 -3.427 15.437 1.00 97.25 93 PRO A N 1
ATOM 729 C CA . PRO A 1 93 ? 4.353 -3.992 14.098 1.00 97.25 93 PRO A CA 1
ATOM 730 C C . PRO A 1 93 ? 5.578 -3.497 13.322 1.00 97.25 93 PRO A C 1
ATOM 732 O O . PRO A 1 93 ? 5.997 -2.347 13.451 1.00 97.25 93 PRO A O 1
ATOM 735 N N . GLU A 1 94 ? 6.116 -4.363 12.469 1.00 97.56 94 GLU A N 1
ATOM 736 C CA . GLU A 1 94 ? 7.073 -3.957 11.439 1.00 97.56 94 GLU A CA 1
ATOM 737 C C . GLU A 1 94 ? 6.329 -3.303 10.257 1.00 97.56 94 GLU A C 1
ATOM 739 O O . GLU A 1 94 ? 5.179 -3.669 9.988 1.00 97.56 94 GLU A O 1
ATOM 744 N N . PRO A 1 95 ? 6.957 -2.368 9.519 1.00 98.44 95 PRO A N 1
ATOM 745 C CA . PRO A 1 95 ? 6.343 -1.751 8.347 1.00 98.44 95 PRO A CA 1
ATOM 746 C C . PRO A 1 95 ? 5.886 -2.780 7.303 1.00 98.44 95 PRO A C 1
ATOM 748 O O . PRO A 1 95 ? 6.611 -3.722 6.970 1.00 98.44 95 PRO A O 1
ATOM 751 N N . LEU A 1 96 ? 4.700 -2.572 6.729 1.00 98.62 96 LEU A N 1
ATOM 752 C CA . LEU A 1 96 ? 4.172 -3.448 5.685 1.00 98.62 96 LEU A CA 1
ATOM 753 C C . LEU A 1 96 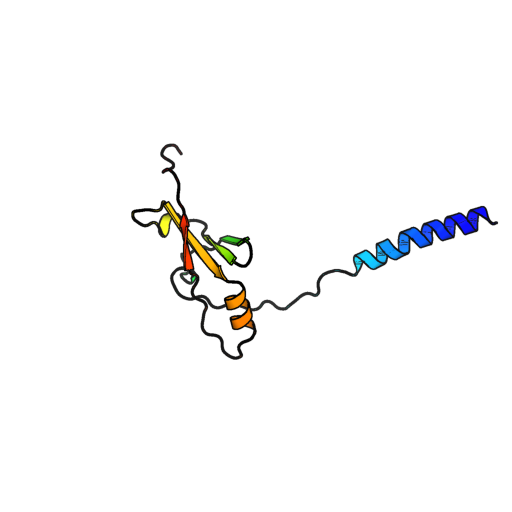? 4.889 -3.187 4.362 1.00 98.62 96 LEU A C 1
ATOM 755 O O . LEU A 1 96 ? 5.134 -2.041 4.001 1.00 98.62 96 LEU A O 1
ATOM 759 N N . THR A 1 97 ? 5.195 -4.239 3.601 1.00 98.50 97 THR A N 1
ATOM 760 C CA . THR A 1 97 ? 5.789 -4.112 2.259 1.00 98.50 97 THR A CA 1
ATOM 761 C C . THR A 1 97 ? 4.744 -4.456 1.195 1.00 98.50 97 THR A C 1
ATOM 763 O O . THR A 1 97 ? 4.507 -5.640 0.949 1.00 98.50 97 THR A O 1
ATOM 766 N N . PRO A 1 98 ? 4.115 -3.460 0.543 1.00 98.38 98 PRO A N 1
ATOM 767 C CA . PRO A 1 98 ? 3.143 -3.708 -0.512 1.00 98.38 98 PRO A CA 1
ATOM 768 C C . PRO A 1 98 ? 3.746 -4.488 -1.682 1.00 98.38 98 PRO A C 1
ATOM 770 O O . PRO A 1 98 ? 4.813 -4.145 -2.200 1.00 98.38 98 PRO A O 1
ATOM 773 N N . ARG A 1 99 ? 3.039 -5.520 -2.146 1.00 97.88 99 ARG A N 1
ATOM 774 C CA . ARG A 1 99 ? 3.465 -6.293 -3.318 1.00 97.88 99 ARG A CA 1
ATOM 775 C C . ARG A 1 99 ? 3.163 -5.529 -4.610 1.00 97.88 99 ARG A C 1
ATOM 777 O O . ARG A 1 99 ? 2.101 -4.908 -4.706 1.00 97.88 99 ARG A O 1
ATOM 784 N N . PRO A 1 100 ? 4.035 -5.597 -5.628 1.00 96.38 100 PRO A N 1
ATOM 785 C CA . PRO A 1 100 ? 3.762 -4.977 -6.917 1.00 96.38 100 PRO A CA 1
ATOM 786 C C . PRO A 1 100 ? 2.605 -5.682 -7.636 1.00 96.38 100 PRO A C 1
ATOM 788 O O . PRO A 1 100 ? 2.451 -6.905 -7.579 1.00 96.38 100 PRO A O 1
ATOM 791 N N . VAL A 1 101 ? 1.803 -4.898 -8.350 1.00 96.81 101 VAL A N 1
ATOM 792 C CA . VAL A 1 101 ? 0.725 -5.352 -9.231 1.00 96.81 101 VAL A CA 1
ATOM 793 C C . VAL A 1 101 ? 0.998 -4.790 -10.627 1.00 96.81 101 VAL A C 1
ATOM 795 O O . VAL A 1 101 ? 0.767 -3.599 -10.855 1.00 96.81 101 VAL A O 1
ATOM 798 N N . PRO A 1 102 ? 1.517 -5.604 -11.564 1.00 95.19 102 PRO A N 1
ATOM 799 C CA . PRO A 1 102 ? 1.865 -5.128 -12.895 1.00 95.19 102 PRO A CA 1
ATOM 800 C C . PRO A 1 102 ? 0.618 -4.733 -13.685 1.00 95.19 102 PRO A C 1
ATOM 802 O O . PRO A 1 102 ? -0.395 -5.436 -13.691 1.00 95.19 102 PRO A O 1
ATOM 805 N N . LEU A 1 103 ? 0.718 -3.611 -14.391 1.00 93.19 103 LEU A N 1
ATOM 806 C CA . LEU A 1 103 ? -0.295 -3.142 -15.322 1.00 93.19 103 LEU A CA 1
ATOM 807 C C . LEU A 1 103 ? 0.073 -3.591 -16.730 1.00 93.19 103 LEU A C 1
ATOM 809 O O . LEU A 1 103 ? 1.170 -3.324 -17.222 1.00 93.19 103 LEU A O 1
ATOM 813 N N . TYR A 1 104 ? -0.870 -4.246 -17.399 1.00 90.69 104 TYR A N 1
ATOM 814 C CA . TYR A 1 104 ? -0.717 -4.665 -18.784 1.00 90.69 104 TYR A CA 1
ATOM 815 C C . TYR A 1 104 ? -1.653 -3.849 -19.662 1.00 90.69 104 TYR A C 1
ATOM 817 O O . TYR A 1 104 ? -2.857 -3.774 -19.422 1.00 90.69 104 TYR A O 1
ATOM 825 N N . GLY A 1 105 ? -1.097 -3.250 -20.704 1.00 80.50 105 GLY A N 1
ATOM 826 C CA . GLY A 1 105 ? -1.838 -2.446 -21.656 1.00 80.50 105 GLY A CA 1
ATOM 827 C C . GLY A 1 105 ? -1.120 -2.433 -22.992 1.00 80.50 105 GLY A C 1
ATOM 828 O O . GLY A 1 105 ? 0.075 -2.713 -23.076 1.00 80.50 105 GLY A O 1
ATOM 829 N N . ARG A 1 106 ? -1.860 -2.115 -24.052 1.00 71.94 106 ARG A N 1
ATOM 830 C CA . ARG A 1 106 ? -1.214 -1.659 -25.283 1.00 71.94 106 ARG A CA 1
ATOM 831 C C . ARG A 1 106 ? -0.631 -0.280 -24.988 1.00 71.94 106 ARG A C 1
ATOM 833 O O . ARG A 1 106 ? -1.287 0.501 -24.302 1.00 71.94 106 ARG A O 1
ATOM 840 N N . ASP A 1 107 ? 0.576 -0.019 -25.481 1.00 59.16 107 ASP A N 1
ATOM 841 C CA . ASP A 1 107 ? 1.162 1.320 -25.438 1.00 59.16 107 ASP A CA 1
ATOM 842 C C . ASP A 1 107 ? 0.128 2.322 -25.979 1.00 59.16 107 ASP A C 1
ATOM 844 O O . ASP A 1 107 ? -0.535 2.033 -26.985 1.00 59.16 107 ASP A O 1
ATOM 848 N N . ILE A 1 108 ? -0.077 3.454 -25.301 1.00 57.00 108 ILE A N 1
ATOM 849 C CA . ILE A 1 108 ? -0.942 4.516 -25.830 1.00 57.00 108 ILE A CA 1
ATOM 850 C C . ILE A 1 108 ? -0.099 5.241 -26.875 1.00 57.00 108 ILE A C 1
ATOM 852 O O . ILE A 1 108 ? 0.550 6.241 -26.595 1.00 57.00 108 ILE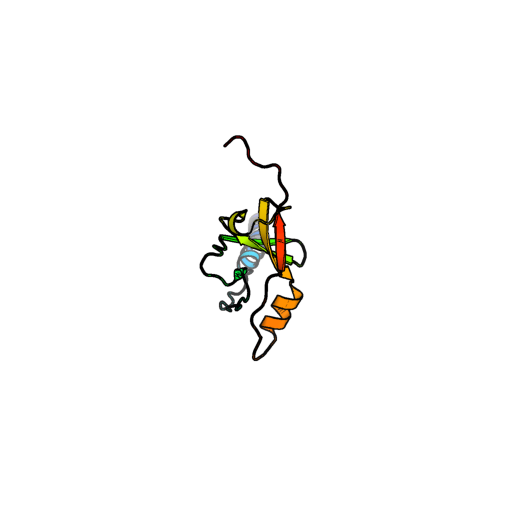 A O 1
ATOM 856 N N . VAL A 1 109 ? -0.059 4.678 -28.080 1.00 56.69 109 VAL A N 1
ATOM 857 C CA . VAL A 1 109 ? 0.717 5.217 -29.206 1.00 56.69 109 VAL A CA 1
ATOM 858 C C . VAL A 1 109 ? 0.142 6.530 -29.756 1.00 56.69 109 VAL A C 1
ATOM 860 O O . VAL A 1 109 ? 0.843 7.218 -30.490 1.00 56.69 109 VAL A O 1
ATOM 863 N N . ASP A 1 110 ? -1.080 6.906 -29.360 1.00 50.00 110 ASP A N 1
ATOM 864 C CA . ASP A 1 110 ? -1.831 8.038 -29.917 1.00 50.00 110 ASP A CA 1
ATOM 865 C C . ASP A 1 110 ? -2.492 8.901 -28.815 1.00 50.00 110 ASP A C 1
ATOM 867 O O . ASP A 1 110 ? -3.718 8.891 -28.667 1.00 50.00 110 ASP A O 1
ATOM 871 N N . ALA A 1 111 ? -1.696 9.628 -28.023 1.00 47.09 111 ALA A N 1
ATOM 872 C CA . ALA A 1 111 ? -2.187 10.686 -27.125 1.00 47.09 111 ALA A CA 1
ATOM 873 C C . ALA A 1 111 ? -1.944 12.083 -27.715 1.00 47.09 111 ALA A C 1
ATOM 875 O O . ALA A 1 111 ? -0.830 12.316 -28.238 1.00 47.09 111 ALA A O 1
#

Sequence (111 aa):
MLRKVMLLLVILLVTVPFVAAQDDAPEETPVTFIELAGPAAERDAEISSLAWYGDTLLLMTENPFIYRERDNVGMFFALDKEDILDYLAAENPEPLTPRPVPLYGRDIVDA